Protein AF-A0A537Q7Y0-F1 (afdb_monomer)

Radius of gyration: 21.67 Å; Cα contacts (8 Å, |Δi|>4): 68; chains: 1; bounding box: 36×35×78 Å

Structure (mmCIF, N/CA/C/O backbone):
data_AF-A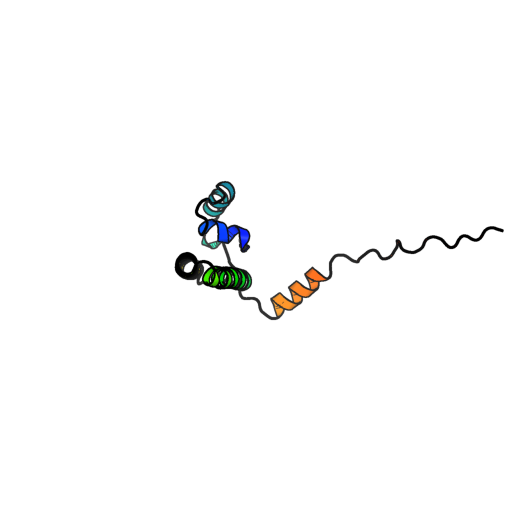0A537Q7Y0-F1
#
_entry.id   AF-A0A537Q7Y0-F1
#
loop_
_atom_site.group_PDB
_atom_site.id
_atom_site.type_symbol
_atom_site.label_atom_id
_atom_site.label_alt_id
_atom_site.label_comp_id
_atom_site.label_asym_id
_atom_site.label_entity_id
_atom_site.label_seq_id
_atom_site.pdbx_PDB_ins_code
_atom_site.Cartn_x
_atom_site.Cartn_y
_atom_site.Cartn_z
_atom_site.occupancy
_atom_site.B_iso_or_equiv
_atom_site.auth_seq_id
_atom_site.auth_comp_id
_atom_site.auth_asym_id
_atom_site.auth_atom_id
_atom_site.pdbx_PDB_model_num
ATOM 1 N N . MET A 1 1 ? -18.377 -7.018 -1.785 1.00 87.31 1 MET A N 1
ATOM 2 C CA . MET A 1 1 ? -17.577 -7.168 -3.028 1.00 87.31 1 MET A CA 1
ATOM 3 C C . MET A 1 1 ? -16.175 -6.768 -2.649 1.00 87.31 1 MET A C 1
ATOM 5 O O . MET A 1 1 ? -16.033 -5.726 -2.028 1.00 87.31 1 MET A O 1
ATOM 9 N N . SER A 1 2 ? -15.180 -7.597 -2.947 1.00 95.62 2 SER A N 1
ATOM 10 C CA . SER A 1 2 ? -13.825 -7.403 -2.425 1.00 95.62 2 SER A CA 1
ATOM 11 C C . SER A 1 2 ? -12.969 -6.524 -3.338 1.00 95.62 2 SER A C 1
ATOM 13 O O . SER A 1 2 ? -13.127 -6.551 -4.558 1.00 95.62 2 SER A O 1
ATOM 15 N N . PHE A 1 3 ? -12.044 -5.776 -2.741 1.00 97.75 3 PHE A N 1
ATOM 16 C CA . PHE A 1 3 ? -11.131 -4.868 -3.429 1.00 97.75 3 PHE A CA 1
ATOM 17 C C . PHE A 1 3 ? -9.683 -5.167 -3.045 1.00 97.75 3 PHE A C 1
ATOM 19 O O . PHE A 1 3 ? -9.360 -5.317 -1.867 1.00 97.75 3 PHE A O 1
ATOM 26 N N . LEU A 1 4 ? -8.803 -5.194 -4.045 1.00 97.50 4 LEU A N 1
ATOM 27 C CA . LEU A 1 4 ? -7.358 -5.206 -3.851 1.00 97.50 4 LEU A CA 1
ATOM 28 C C . LEU A 1 4 ? -6.848 -3.767 -3.939 1.00 97.50 4 LEU A C 1
ATOM 30 O O . LEU A 1 4 ? -7.008 -3.118 -4.973 1.00 97.50 4 LEU A O 1
ATOM 34 N N . LEU A 1 5 ? -6.279 -3.255 -2.851 1.00 97.56 5 LEU A N 1
ATOM 35 C CA . LEU A 1 5 ? -5.789 -1.884 -2.802 1.00 97.56 5 LEU A CA 1
ATOM 36 C C . LEU A 1 5 ? -4.395 -1.783 -3.422 1.00 97.56 5 LEU A C 1
ATOM 38 O O . LEU A 1 5 ? -3.477 -2.514 -3.049 1.00 97.56 5 LEU A O 1
ATOM 42 N N . ASP A 1 6 ? -4.245 -0.824 -4.328 1.00 96.75 6 ASP A N 1
ATOM 43 C CA . ASP A 1 6 ? -2.960 -0.439 -4.900 1.00 96.75 6 ASP A CA 1
ATOM 44 C C . ASP A 1 6 ? -2.177 0.488 -3.944 1.00 96.75 6 ASP A C 1
ATOM 46 O O . ASP A 1 6 ? -2.726 1.095 -3.013 1.00 96.75 6 ASP A O 1
ATOM 50 N N . THR A 1 7 ? -0.871 0.612 -4.169 1.00 95.81 7 THR A N 1
ATOM 51 C CA . THR A 1 7 ? 0.054 1.391 -3.337 1.00 95.81 7 THR A CA 1
ATOM 52 C C . THR A 1 7 ? -0.351 2.856 -3.255 1.00 95.81 7 THR A C 1
ATOM 54 O O . THR A 1 7 ? -0.236 3.465 -2.191 1.00 95.81 7 THR A O 1
ATOM 57 N N . ASN A 1 8 ? -0.871 3.434 -4.341 1.00 95.44 8 ASN A N 1
ATOM 58 C CA . ASN A 1 8 ? -1.335 4.820 -4.352 1.00 95.44 8 ASN A CA 1
ATOM 59 C C . ASN A 1 8 ? -2.450 5.071 -3.316 1.00 95.44 8 ASN A C 1
ATOM 61 O O . ASN A 1 8 ? -2.349 6.033 -2.555 1.00 95.44 8 ASN A O 1
ATOM 65 N N . VAL A 1 9 ? -3.444 4.186 -3.227 1.00 96.38 9 VAL A N 1
ATOM 66 C CA . VAL A 1 9 ? -4.588 4.278 -2.313 1.00 96.38 9 VAL A CA 1
ATOM 67 C C . VAL A 1 9 ? -4.137 4.050 -0.878 1.00 96.38 9 VAL A C 1
ATOM 69 O O . VAL A 1 9 ? -4.447 4.848 0.002 1.00 96.38 9 VAL A O 1
ATOM 72 N N . VAL A 1 10 ? -3.349 3.003 -0.631 1.00 94.88 10 VAL A N 1
ATOM 73 C CA . VAL A 1 10 ? -2.879 2.667 0.723 1.00 94.88 10 VAL A CA 1
ATOM 74 C C . VAL A 1 10 ? -1.945 3.744 1.266 1.00 94.88 10 VAL A C 1
ATOM 76 O O . VAL A 1 10 ? -1.991 4.066 2.454 1.00 94.88 10 VAL A O 1
ATOM 79 N N . SER A 1 11 ? -1.139 4.357 0.394 1.00 93.44 11 SER A N 1
ATOM 80 C CA . SER A 1 11 ? -0.250 5.454 0.778 1.00 93.44 11 SER A CA 1
ATOM 81 C C . SER A 1 11 ? -0.995 6.693 1.278 1.00 93.44 11 SER A C 1
ATOM 83 O O . SER A 1 11 ? -0.393 7.483 2.003 1.00 93.44 11 SER A O 1
ATOM 85 N N . GLU A 1 12 ? -2.285 6.873 0.956 1.00 96.00 12 GLU A N 1
ATOM 86 C CA . GLU A 1 12 ? -3.081 7.992 1.477 1.00 96.00 12 GLU A CA 1
ATOM 87 C C . GLU A 1 12 ? -3.140 7.978 3.008 1.00 96.00 12 GLU A C 1
ATOM 89 O O . GLU A 1 12 ? -3.011 9.034 3.621 1.00 96.00 12 GLU A O 1
ATOM 94 N N . PHE A 1 13 ? -3.201 6.804 3.646 1.00 92.56 13 PHE A N 1
ATOM 95 C CA . PHE A 1 13 ? -3.186 6.701 5.111 1.00 92.56 13 PHE A CA 1
ATOM 96 C C . PHE A 1 13 ? -1.892 7.220 5.758 1.00 92.56 13 PHE A C 1
ATOM 98 O O . PHE A 1 13 ? -1.894 7.564 6.937 1.00 92.56 13 PHE A O 1
ATOM 105 N N . ALA A 1 14 ? -0.785 7.273 5.013 1.00 91.31 14 ALA A N 1
ATOM 106 C CA . ALA A 1 14 ? 0.510 7.726 5.520 1.00 91.31 14 ALA A CA 1
ATOM 107 C C . ALA A 1 14 ? 0.765 9.231 5.306 1.00 91.31 14 ALA A C 1
ATOM 109 O O . ALA A 1 14 ? 1.731 9.782 5.860 1.00 91.31 14 ALA A O 1
ATOM 110 N N . LYS A 1 15 ? -0.053 9.894 4.474 1.00 92.00 15 LYS A N 1
ATOM 111 C CA . LYS A 1 15 ? 0.134 11.292 4.062 1.00 92.00 15 LYS A CA 1
ATOM 112 C C . LYS A 1 15 ? -0.374 12.257 5.129 1.00 92.00 15 LYS A C 1
ATOM 114 O O . LYS A 1 15 ? -1.446 12.084 5.689 1.00 92.00 15 LYS A O 1
ATOM 119 N N . THR A 1 16 ? 0.353 13.357 5.322 1.00 91.38 16 THR A N 1
ATOM 120 C CA . THR A 1 16 ? -0.081 14.474 6.182 1.00 91.38 16 THR A CA 1
ATOM 121 C C . THR A 1 16 ? -1.351 15.153 5.657 1.00 91.38 16 THR A C 1
ATOM 123 O O . THR A 1 16 ? -2.122 15.712 6.429 1.00 91.38 16 THR A O 1
ATOM 126 N N . ARG A 1 17 ? -1.559 15.136 4.335 1.00 95.38 17 ARG A N 1
ATOM 127 C CA . ARG A 1 17 ? -2.734 15.699 3.659 1.00 95.38 17 ARG A CA 1
ATOM 128 C C . ARG A 1 17 ? -3.297 14.658 2.685 1.00 95.38 17 ARG A C 1
ATOM 130 O O . ARG A 1 17 ? -2.905 14.674 1.518 1.00 95.38 17 ARG A O 1
ATOM 137 N N . PRO A 1 18 ? -4.130 13.720 3.164 1.00 96.50 18 PRO A N 1
ATOM 138 C CA . PRO A 1 18 ? -4.710 12.687 2.317 1.00 96.50 18 PRO A CA 1
ATOM 139 C C . PRO A 1 18 ? -5.805 13.252 1.407 1.00 96.50 18 PRO A C 1
ATOM 141 O O . PRO A 1 18 ? -6.443 14.262 1.716 1.00 96.50 18 PRO A O 1
ATOM 144 N N . ASN A 1 19 ? -6.070 12.567 0.298 1.00 97.94 19 ASN A N 1
ATOM 145 C CA . ASN A 1 19 ? -7.218 12.859 -0.550 1.00 97.94 19 ASN A CA 1
ATOM 146 C C . ASN A 1 19 ? -8.520 12.442 0.155 1.00 97.94 19 ASN A C 1
ATOM 148 O O . ASN A 1 19 ? -8.796 11.255 0.335 1.00 97.94 19 ASN A O 1
ATOM 152 N N . SER A 1 20 ? -9.358 13.420 0.506 1.00 97.12 20 SER A N 1
ATOM 153 C CA . SER A 1 20 ? -10.599 13.198 1.259 1.00 97.12 20 SER A CA 1
ATOM 154 C C . SER A 1 20 ? -11.577 12.242 0.574 1.00 97.12 20 SER A C 1
ATOM 156 O O . SER A 1 20 ? -12.262 11.488 1.260 1.00 97.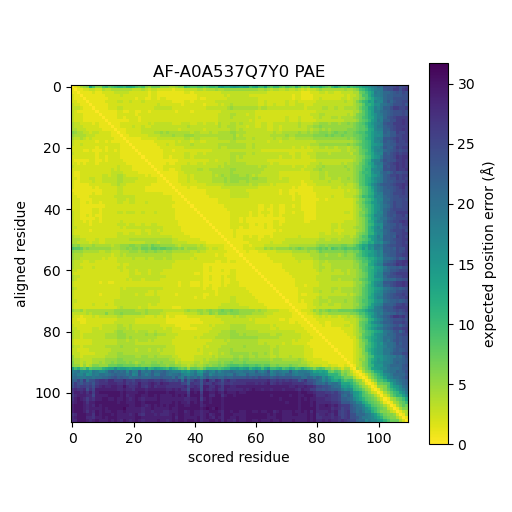12 20 SER A O 1
ATOM 158 N N . LYS A 1 21 ? -11.620 12.215 -0.765 1.00 97.94 21 LYS A N 1
ATOM 159 C CA . LYS A 1 21 ? -12.498 11.302 -1.513 1.00 97.94 21 LYS A CA 1
ATOM 160 C C . LYS A 1 21 ? -12.054 9.850 -1.370 1.00 97.94 21 LYS A C 1
ATOM 162 O O . LYS A 1 21 ? -12.896 8.970 -1.230 1.00 97.94 21 LYS A O 1
ATOM 167 N N . VAL A 1 22 ? -10.742 9.608 -1.367 1.00 97.25 22 VAL A N 1
ATOM 168 C CA . VAL A 1 22 ? -10.183 8.262 -1.179 1.00 97.25 22 VAL A CA 1
ATOM 169 C C . VAL A 1 22 ? -10.463 7.773 0.239 1.00 97.25 22 VAL A C 1
ATOM 171 O O . VAL A 1 22 ? -10.934 6.654 0.414 1.00 97.25 22 VAL A O 1
ATOM 174 N N . ILE A 1 23 ? -10.264 8.632 1.244 1.00 96.81 23 ILE A N 1
ATOM 175 C CA . ILE A 1 23 ? -10.564 8.301 2.644 1.00 96.81 23 ILE A CA 1
ATOM 176 C C . ILE A 1 23 ? -12.058 8.023 2.849 1.00 96.81 23 ILE A C 1
ATOM 178 O O . ILE A 1 23 ? -12.409 7.048 3.509 1.00 96.81 23 ILE A O 1
ATOM 182 N N . ALA A 1 24 ? -12.939 8.831 2.253 1.00 97.25 24 ALA A N 1
ATOM 183 C CA . ALA A 1 24 ? -14.381 8.612 2.331 1.00 97.25 24 ALA A CA 1
ATOM 184 C C . ALA A 1 24 ? -14.792 7.269 1.705 1.00 97.25 24 ALA A C 1
ATOM 186 O O . ALA A 1 24 ? -15.572 6.528 2.301 1.00 97.25 24 ALA A O 1
ATOM 187 N N . TRP A 1 25 ? -14.235 6.922 0.540 1.00 97.19 25 TRP A N 1
ATOM 188 C CA . TRP A 1 25 ? -14.499 5.633 -0.097 1.00 97.19 25 TRP A CA 1
ATOM 189 C C . TRP A 1 25 ? -13.980 4.460 0.747 1.00 97.19 25 TRP A C 1
ATOM 191 O O . TRP A 1 25 ? -14.733 3.519 0.989 1.00 97.19 25 TRP A O 1
ATOM 201 N N . LEU A 1 26 ? -12.758 4.549 1.284 1.00 95.50 26 LEU A N 1
ATOM 202 C CA . LEU A 1 26 ? -12.200 3.529 2.180 1.00 95.50 26 LEU A CA 1
ATOM 203 C C . LEU A 1 26 ? -13.068 3.330 3.432 1.00 95.50 26 LEU A C 1
ATOM 205 O O . LEU A 1 26 ? -13.233 2.202 3.879 1.00 95.50 26 LEU A O 1
ATOM 209 N N . GLY A 1 27 ? -13.660 4.403 3.966 1.00 95.25 27 GLY A N 1
ATOM 210 C CA . GLY A 1 27 ? -14.605 4.338 5.085 1.00 95.25 27 GLY A CA 1
ATOM 211 C C . GLY A 1 27 ? -15.989 3.778 4.730 1.00 95.25 27 GLY A C 1
ATOM 212 O O . GLY A 1 27 ? -16.704 3.329 5.621 1.00 95.25 27 GLY A O 1
ATOM 213 N N . SER A 1 28 ? -16.376 3.789 3.450 1.00 96.56 28 SER A N 1
ATOM 214 C CA . SER A 1 28 ? -17.656 3.227 2.986 1.00 96.56 28 SER A CA 1
ATOM 215 C C . SER A 1 28 ? -17.621 1.720 2.719 1.00 96.56 28 SER A C 1
ATOM 217 O O . SER A 1 28 ? -18.677 1.098 2.607 1.00 96.56 28 SER A O 1
ATOM 219 N N . VAL A 1 29 ? -16.430 1.125 2.608 1.00 97.00 29 VAL A N 1
ATOM 220 C CA . VAL A 1 29 ? -16.255 -0.304 2.321 1.00 97.00 29 VAL A CA 1
ATOM 221 C C . VAL A 1 29 ? -15.943 -1.048 3.624 1.00 97.00 29 VAL A C 1
ATOM 223 O O . VAL A 1 29 ? -15.087 -0.595 4.385 1.00 97.00 29 VAL A O 1
ATOM 226 N N . PRO A 1 30 ? -16.585 -2.200 3.906 1.00 96.25 30 PRO A N 1
ATOM 227 C CA . PRO A 1 30 ? -16.221 -3.023 5.054 1.00 96.25 30 PRO A CA 1
ATOM 228 C C . PRO A 1 30 ? -14.730 -3.375 5.031 1.00 96.25 30 PRO A C 1
ATOM 230 O O . PRO A 1 30 ? -14.206 -3.829 4.017 1.00 96.25 30 PRO A O 1
ATOM 233 N N . SER A 1 31 ? -14.035 -3.226 6.159 1.00 92.62 31 SER A N 1
ATOM 234 C CA . SER A 1 31 ? -12.589 -3.495 6.233 1.00 92.62 31 SER A CA 1
ATOM 235 C C . SER A 1 31 ? -12.220 -4.948 5.905 1.00 92.62 31 SER A C 1
ATOM 237 O O . SER A 1 31 ? -11.096 -5.215 5.480 1.00 92.62 31 SER A O 1
ATOM 239 N N . THR A 1 32 ? -13.163 -5.882 6.065 1.00 95.81 32 THR A N 1
ATOM 240 C CA . THR A 1 32 ? -13.040 -7.297 5.680 1.00 95.81 32 THR A CA 1
ATOM 241 C C . THR A 1 32 ? -12.994 -7.514 4.171 1.00 95.81 32 THR A C 1
ATOM 243 O O . THR A 1 32 ? -12.467 -8.531 3.732 1.00 95.81 32 THR A O 1
ATOM 246 N N . ASP A 1 33 ? -13.502 -6.558 3.393 1.00 97.00 33 ASP A N 1
ATOM 247 C CA . ASP A 1 33 ? -13.555 -6.607 1.931 1.00 97.00 33 ASP A CA 1
ATOM 248 C C . ASP A 1 33 ? -12.342 -5.911 1.285 1.00 97.00 33 ASP A C 1
ATOM 250 O O . ASP A 1 33 ? -12.210 -5.930 0.062 1.00 97.00 33 ASP A O 1
ATOM 254 N N . LEU A 1 34 ? -11.440 -5.324 2.080 1.00 97.50 34 LEU A N 1
ATOM 255 C CA . LEU A 1 34 ? -10.227 -4.653 1.612 1.00 97.50 34 LEU A CA 1
ATOM 256 C C . LEU A 1 34 ? -8.991 -5.541 1.810 1.00 97.50 34 LEU A C 1
ATOM 258 O O . LEU A 1 34 ? -8.696 -5.983 2.925 1.00 97.50 34 LEU A O 1
ATOM 262 N N . PHE A 1 35 ? -8.243 -5.750 0.728 1.00 98.19 35 PHE A N 1
ATOM 263 C CA . PHE A 1 35 ? -7.068 -6.619 0.660 1.00 98.19 35 PHE A CA 1
ATOM 264 C C . PHE A 1 35 ? -5.831 -5.858 0.171 1.00 98.19 35 PHE A C 1
ATOM 266 O O . PHE A 1 35 ? -5.940 -4.844 -0.517 1.00 98.19 35 PHE A O 1
ATOM 273 N N . LEU A 1 36 ? -4.647 -6.377 0.500 1.00 97.88 36 LEU A N 1
ATOM 274 C CA . LEU A 1 36 ? -3.348 -5.905 0.009 1.00 97.88 36 LEU A CA 1
ATOM 275 C C . LEU A 1 36 ? -2.632 -7.018 -0.750 1.00 97.88 36 LEU A C 1
ATOM 277 O O . LEU A 1 36 ? -2.816 -8.186 -0.433 1.00 97.88 36 LEU A O 1
ATOM 281 N N . SER A 1 37 ? -1.766 -6.667 -1.698 1.00 97.75 37 SER A N 1
ATOM 282 C CA . SER A 1 37 ? -0.814 -7.613 -2.291 1.00 97.75 37 SER A CA 1
ATOM 283 C C . SER A 1 37 ? 0.539 -7.524 -1.586 1.00 97.75 37 SER A C 1
ATOM 285 O O . SER A 1 37 ? 0.960 -6.444 -1.163 1.00 97.75 37 SER A O 1
ATOM 287 N N . VAL A 1 38 ? 1.280 -8.635 -1.524 1.00 97.38 38 VAL A N 1
ATOM 288 C CA . VAL A 1 38 ? 2.706 -8.609 -1.142 1.00 97.38 38 VAL A CA 1
ATOM 289 C C . VAL A 1 38 ? 3.542 -7.676 -2.029 1.00 97.38 38 VAL A C 1
ATOM 291 O O . VAL A 1 38 ? 4.529 -7.115 -1.555 1.00 97.38 38 VAL A O 1
ATOM 294 N N . ILE A 1 39 ? 3.127 -7.439 -3.280 1.00 97.31 39 ILE A N 1
ATOM 295 C CA . ILE A 1 39 ? 3.786 -6.492 -4.191 1.00 97.31 39 ILE A CA 1
ATOM 296 C C . ILE A 1 39 ? 3.652 -5.057 -3.668 1.00 97.31 39 ILE A C 1
ATOM 298 O O . ILE A 1 39 ? 4.658 -4.366 -3.520 1.00 97.31 39 ILE A O 1
ATOM 302 N N . THR A 1 40 ? 2.440 -4.649 -3.280 1.00 97.56 40 THR A N 1
ATOM 303 C CA . THR A 1 40 ? 2.149 -3.345 -2.657 1.00 97.56 40 THR A CA 1
ATOM 304 C C . THR A 1 40 ? 3.025 -3.109 -1.424 1.00 97.56 40 THR A C 1
ATOM 306 O O . THR A 1 40 ? 3.603 -2.037 -1.243 1.00 97.56 40 THR A O 1
ATOM 309 N N . LEU A 1 41 ? 3.197 -4.134 -0.582 1.00 96.88 41 LEU A N 1
ATOM 310 C CA . LEU A 1 41 ? 4.079 -4.055 0.587 1.00 96.88 41 LEU A CA 1
ATOM 311 C C . LEU A 1 41 ? 5.548 -3.844 0.190 1.00 96.88 41 LEU A C 1
ATOM 313 O O . LEU A 1 41 ? 6.245 -3.037 0.810 1.00 96.88 41 LEU A O 1
ATOM 317 N N . GLY A 1 42 ? 6.013 -4.538 -0.853 1.00 97.50 42 GLY A N 1
ATOM 318 C CA . GLY A 1 42 ? 7.356 -4.369 -1.405 1.00 97.50 42 GLY A CA 1
ATOM 319 C C . GLY A 1 42 ? 7.605 -2.956 -1.939 1.00 97.50 42 GLY A C 1
ATOM 320 O O . GLY A 1 42 ? 8.663 -2.372 -1.692 1.00 97.50 42 GLY A O 1
ATOM 321 N N . GLU A 1 43 ? 6.621 -2.362 -2.612 1.00 97.88 43 GLU A N 1
ATOM 322 C CA . GLU A 1 43 ? 6.699 -0.986 -3.111 1.00 97.88 43 GLU A CA 1
ATOM 323 C C . GLU A 1 43 ? 6.778 0.040 -1.978 1.00 97.88 43 GLU A C 1
ATOM 325 O O . GLU A 1 43 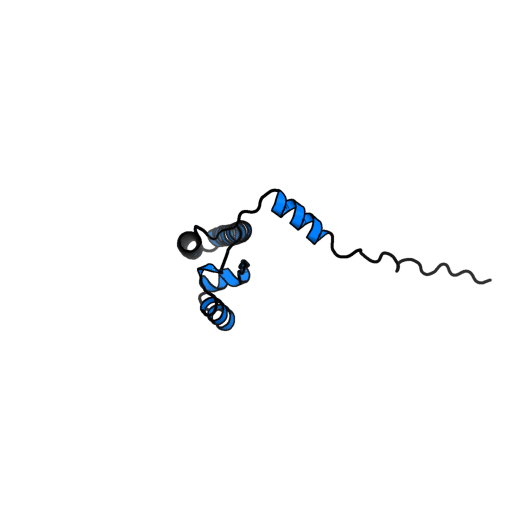? 7.630 0.936 -2.011 1.00 97.88 43 GLU A O 1
ATOM 330 N N . ILE A 1 44 ? 5.955 -0.126 -0.938 1.00 97.31 44 ILE A N 1
ATOM 331 C CA . ILE A 1 44 ? 6.003 0.711 0.265 1.00 97.31 44 ILE A CA 1
ATOM 332 C C . ILE A 1 44 ? 7.377 0.597 0.933 1.00 97.31 44 ILE A C 1
ATOM 334 O O . ILE A 1 44 ? 8.016 1.619 1.193 1.00 97.31 44 ILE A O 1
ATOM 3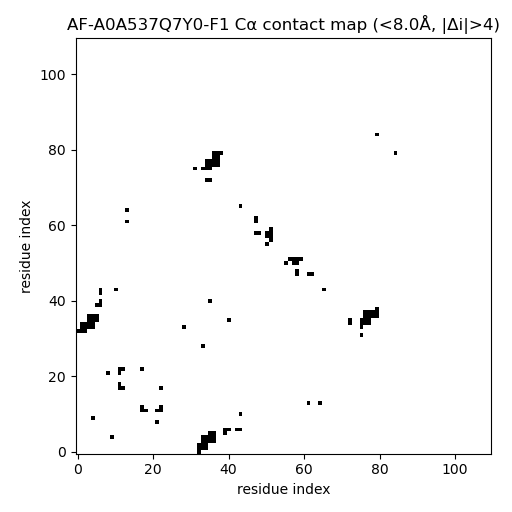38 N N . ARG A 1 45 ? 7.868 -0.630 1.162 1.00 97.62 45 ARG A N 1
ATOM 339 C CA . ARG A 1 45 ? 9.193 -0.892 1.748 1.00 97.62 45 ARG A CA 1
ATOM 340 C C . ARG A 1 45 ? 10.286 -0.181 0.958 1.00 97.62 45 ARG A C 1
ATOM 342 O O . ARG A 1 45 ? 11.064 0.574 1.532 1.00 97.62 45 ARG A O 1
ATOM 349 N N . LYS A 1 46 ? 10.304 -0.351 -0.366 1.00 97.44 46 LYS A N 1
ATOM 350 C CA . LYS A 1 46 ? 11.243 0.335 -1.266 1.00 97.44 46 LYS A CA 1
ATOM 351 C C . LYS A 1 46 ? 11.168 1.857 -1.118 1.00 97.44 46 LYS A C 1
ATOM 353 O O . LYS A 1 46 ? 12.202 2.522 -1.138 1.00 97.44 46 LYS A O 1
ATOM 358 N N . GLY A 1 47 ? 9.968 2.419 -0.971 1.00 96.06 47 GLY A N 1
ATOM 359 C CA . GLY A 1 47 ? 9.767 3.845 -0.702 1.00 96.06 47 GLY A CA 1
ATOM 360 C C . GLY A 1 47 ? 10.380 4.301 0.626 1.00 96.06 47 GLY A C 1
ATOM 361 O O . GLY A 1 47 ? 11.054 5.332 0.661 1.00 96.06 47 GLY A O 1
ATOM 362 N N . ILE A 1 48 ? 10.205 3.517 1.693 1.00 97.06 48 ILE A N 1
ATOM 363 C CA . ILE A 1 48 ? 10.793 3.777 3.017 1.00 97.06 48 ILE A CA 1
ATOM 364 C C . ILE A 1 48 ? 12.323 3.750 2.943 1.00 97.06 48 ILE A C 1
ATOM 366 O O . ILE A 1 48 ? 12.967 4.691 3.405 1.00 97.06 48 ILE A O 1
ATOM 370 N N . GLU A 1 49 ? 12.904 2.726 2.314 1.00 97.88 49 GLU A N 1
ATOM 371 C CA . GLU A 1 49 ? 14.360 2.590 2.159 1.00 97.88 49 GLU A CA 1
ATOM 372 C C . GLU A 1 49 ? 14.967 3.776 1.406 1.00 97.88 49 GLU A C 1
ATOM 374 O O . GLU A 1 49 ? 15.942 4.379 1.856 1.00 97.88 49 GLU A O 1
ATOM 379 N N . LYS A 1 50 ? 14.337 4.187 0.298 1.00 96.62 50 LYS A N 1
ATOM 380 C CA . LYS A 1 50 ? 14.746 5.391 -0.440 1.00 96.62 50 LYS A CA 1
ATOM 381 C C . LYS A 1 50 ? 14.709 6.635 0.442 1.00 96.62 50 LYS A C 1
ATOM 383 O O . LYS A 1 50 ? 15.613 7.464 0.381 1.00 96.62 50 LYS A O 1
ATOM 388 N N . LYS A 1 51 ? 13.662 6.777 1.258 1.00 96.06 51 LYS A N 1
ATOM 389 C CA . LYS A 1 51 ? 13.495 7.936 2.134 1.00 96.06 51 LYS A CA 1
ATOM 390 C C . LYS A 1 51 ? 14.492 7.939 3.285 1.00 96.06 51 LYS A C 1
ATOM 392 O O . LYS A 1 51 ? 14.926 9.015 3.675 1.00 96.06 51 LYS A O 1
ATOM 397 N N . ARG A 1 52 ? 14.911 6.771 3.775 1.00 97.56 52 ARG A N 1
ATOM 398 C CA . ARG A 1 52 ? 15.871 6.645 4.879 1.00 97.56 52 ARG A CA 1
ATOM 399 C C . ARG A 1 52 ? 17.203 7.325 4.585 1.00 97.56 52 ARG A C 1
ATOM 401 O O . ARG A 1 52 ? 17.775 7.911 5.493 1.00 97.56 52 ARG A O 1
ATOM 408 N N . VAL A 1 53 ? 17.649 7.307 3.328 1.00 95.38 53 VAL A N 1
ATOM 409 C CA . VAL A 1 53 ? 18.882 7.985 2.897 1.00 95.38 53 VAL A CA 1
ATOM 410 C C . VAL A 1 53 ? 18.783 9.506 3.063 1.00 95.38 53 VAL A C 1
ATOM 412 O O . VAL A 1 53 ? 19.738 10.138 3.497 1.00 95.38 53 VAL A O 1
ATOM 415 N N . ALA A 1 54 ? 17.631 10.097 2.736 1.00 95.56 54 ALA A N 1
ATOM 416 C CA . ALA A 1 54 ? 17.444 11.550 2.745 1.00 95.56 54 ALA A CA 1
ATOM 417 C C . ALA A 1 54 ? 16.872 12.092 4.067 1.00 95.56 54 ALA A C 1
ATOM 419 O O . ALA A 1 54 ? 17.165 13.216 4.460 1.00 95.56 54 ALA A O 1
ATOM 420 N N . ASN A 1 55 ? 16.016 11.318 4.736 1.00 97.12 55 ASN A N 1
ATOM 421 C CA . ASN A 1 55 ? 15.328 11.689 5.967 1.00 97.12 55 ASN A CA 1
ATOM 422 C C . ASN A 1 55 ? 15.055 10.436 6.830 1.00 97.12 55 ASN A C 1
ATOM 424 O O . ASN A 1 55 ? 13.977 9.832 6.737 1.00 97.12 55 ASN A O 1
ATOM 428 N N . PRO A 1 56 ? 16.016 10.040 7.687 1.00 97.31 56 PRO A N 1
ATOM 429 C CA . PRO A 1 56 ? 15.887 8.868 8.553 1.00 97.31 56 PRO A CA 1
ATOM 430 C C . PRO A 1 56 ? 14.699 8.939 9.520 1.00 97.31 56 PRO A C 1
ATOM 432 O O . PRO A 1 56 ? 14.070 7.918 9.793 1.00 97.31 56 PRO A O 1
ATOM 435 N N . GLN A 1 57 ? 14.363 10.134 10.016 1.00 97.25 57 GLN A N 1
ATOM 436 C CA . GLN A 1 57 ? 13.274 10.320 10.975 1.00 97.25 57 GLN A CA 1
ATOM 437 C C . GLN A 1 57 ? 11.911 10.023 10.341 1.00 97.25 57 GLN A C 1
ATOM 439 O O . GLN A 1 57 ? 11.103 9.289 10.911 1.00 97.25 57 GLN A O 1
ATOM 444 N N . ASP A 1 58 ? 11.654 10.546 9.140 1.00 95.31 58 ASP A N 1
ATOM 445 C CA . ASP A 1 58 ? 10.397 10.265 8.443 1.00 95.31 58 ASP A CA 1
ATOM 446 C C . ASP A 1 58 ? 10.338 8.814 7.943 1.00 95.31 58 ASP A C 1
ATOM 448 O O . ASP A 1 58 ? 9.273 8.199 7.954 1.00 95.31 58 ASP A O 1
ATOM 452 N N . ALA A 1 59 ? 11.479 8.216 7.585 1.00 97.69 59 ALA A N 1
ATOM 453 C CA . ALA A 1 59 ? 11.539 6.789 7.284 1.00 97.69 59 ALA A CA 1
ATOM 454 C C . ALA A 1 59 ? 11.168 5.924 8.501 1.00 97.69 59 ALA A C 1
ATOM 456 O O . ALA A 1 59 ? 10.395 4.983 8.351 1.00 97.69 59 ALA A O 1
ATOM 457 N N . ALA A 1 60 ? 11.643 6.264 9.704 1.00 97.69 60 ALA A N 1
ATOM 458 C CA . ALA A 1 60 ? 11.263 5.568 10.935 1.00 97.69 60 ALA A CA 1
ATOM 459 C C . ALA A 1 60 ? 9.761 5.709 11.245 1.00 97.69 60 ALA A C 1
ATOM 461 O O . ALA A 1 60 ? 9.113 4.744 11.649 1.00 97.69 60 ALA A O 1
ATOM 462 N N . ARG A 1 61 ? 9.172 6.886 10.990 1.00 96.69 61 ARG A N 1
ATOM 463 C CA . ARG A 1 61 ? 7.718 7.086 11.108 1.00 96.69 61 ARG A CA 1
ATOM 464 C C . ARG A 1 61 ? 6.941 6.188 10.140 1.00 96.69 61 ARG A C 1
ATOM 466 O O . ARG A 1 61 ? 5.952 5.574 10.536 1.00 96.69 61 ARG A O 1
ATOM 473 N N . LEU A 1 62 ? 7.378 6.106 8.882 1.00 96.94 62 LEU A N 1
ATOM 474 C CA . LEU A 1 62 ? 6.745 5.247 7.876 1.00 96.94 62 LEU A CA 1
ATOM 475 C C . LEU A 1 62 ? 6.934 3.753 8.180 1.00 96.94 62 LEU A C 1
ATOM 477 O O . LEU A 1 62 ? 6.036 2.965 7.905 1.00 96.94 62 LEU A O 1
ATOM 481 N N . GLU A 1 63 ? 8.058 3.368 8.783 1.00 97.56 63 GLU A N 1
ATOM 482 C CA . GLU A 1 63 ? 8.316 2.005 9.261 1.00 97.56 63 GLU A CA 1
ATOM 483 C C . GLU A 1 63 ? 7.312 1.586 10.346 1.00 97.56 63 GLU A C 1
ATOM 485 O O . GLU A 1 63 ? 6.691 0.522 10.265 1.00 97.56 63 GLU A O 1
ATOM 490 N N . ALA A 1 64 ? 7.094 2.458 11.336 1.00 97.38 64 ALA A N 1
ATOM 491 C CA . ALA A 1 64 ? 6.094 2.237 12.376 1.00 97.38 64 ALA A CA 1
ATOM 492 C C . ALA A 1 64 ? 4.680 2.141 11.779 1.00 97.38 64 ALA A C 1
ATOM 494 O O . ALA A 1 64 ? 3.931 1.219 12.103 1.00 97.38 64 ALA A O 1
ATOM 495 N N . TRP A 1 65 ? 4.341 3.035 10.845 1.00 97.31 65 TRP A N 1
ATOM 496 C CA . TRP A 1 65 ? 3.062 2.991 10.132 1.00 97.31 65 TRP A CA 1
ATOM 497 C C . TRP A 1 65 ? 2.865 1.682 9.352 1.00 97.31 65 TRP A C 1
ATOM 499 O O . TRP A 1 65 ? 1.802 1.069 9.455 1.00 97.31 65 TRP A O 1
ATOM 509 N N . LEU A 1 66 ? 3.880 1.211 8.619 1.00 96.88 66 LEU A N 1
ATOM 510 C CA . LEU A 1 66 ? 3.812 -0.057 7.887 1.00 96.88 66 LEU A CA 1
ATOM 511 C C . LEU A 1 66 ? 3.614 -1.243 8.841 1.00 96.88 66 LEU A C 1
ATOM 513 O O . LEU A 1 66 ? 2.849 -2.156 8.540 1.00 96.88 66 LEU A O 1
ATOM 517 N N . THR A 1 67 ? 4.243 -1.213 10.016 1.00 96.94 67 THR A N 1
ATOM 518 C CA . THR A 1 67 ? 4.035 -2.238 11.051 1.00 96.94 67 THR A CA 1
ATOM 519 C C . THR A 1 67 ? 2.572 -2.277 11.501 1.00 96.94 67 THR A C 1
ATOM 521 O O . THR A 1 67 ? 1.963 -3.346 11.534 1.00 96.94 67 THR A O 1
ATOM 524 N N . THR A 1 68 ? 1.963 -1.118 11.775 1.00 96.50 68 THR A N 1
ATOM 525 C CA . THR A 1 68 ? 0.533 -1.027 12.117 1.00 96.50 68 THR A CA 1
ATOM 526 C C . THR A 1 68 ? -0.365 -1.505 10.975 1.00 96.50 68 THR A C 1
ATOM 528 O O . THR A 1 68 ? -1.333 -2.230 11.213 1.00 96.50 68 THR A O 1
ATOM 531 N N . LEU A 1 69 ? -0.033 -1.151 9.730 1.00 95.44 69 LEU A N 1
ATOM 532 C CA . LEU A 1 69 ? -0.761 -1.599 8.544 1.00 95.44 69 LEU A CA 1
ATOM 533 C C . LEU A 1 69 ? -0.760 -3.133 8.439 1.00 95.44 69 LEU A C 1
ATOM 535 O O . LEU A 1 69 ? -1.815 -3.739 8.258 1.00 95.44 69 LEU A O 1
ATOM 539 N N . LEU A 1 70 ? 0.398 -3.774 8.613 1.00 95.38 70 LEU A N 1
ATOM 540 C CA . LEU A 1 70 ? 0.527 -5.233 8.551 1.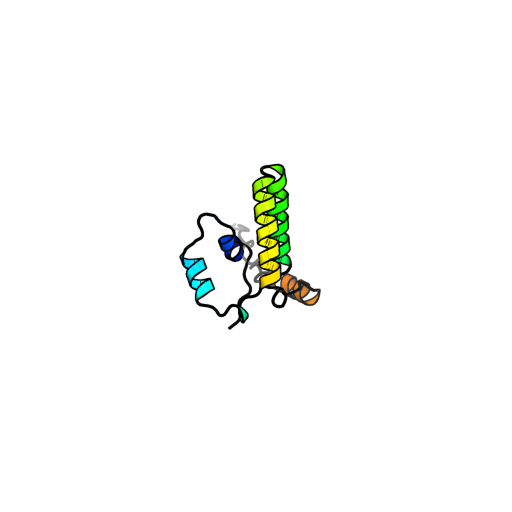00 95.38 70 LEU A CA 1
ATOM 541 C C . LEU A 1 70 ? -0.265 -5.943 9.650 1.00 95.38 70 LEU A C 1
ATOM 543 O O . LEU A 1 70 ? -0.851 -6.995 9.397 1.00 95.38 70 LEU A O 1
ATOM 547 N N . LEU A 1 71 ? -0.338 -5.362 10.850 1.00 95.75 71 LEU A N 1
ATOM 548 C CA . LEU A 1 71 ? -1.188 -5.890 11.919 1.00 95.75 71 LEU A CA 1
ATOM 549 C C . LEU A 1 71 ? -2.673 -5.828 11.536 1.00 95.75 71 LEU A C 1
ATOM 551 O O . LEU A 1 71 ? -3.399 -6.798 11.745 1.00 95.75 71 LEU A O 1
ATOM 555 N N . HIS A 1 72 ? -3.117 -4.728 10.922 1.00 94.56 72 HIS A N 1
ATOM 556 C CA . HIS A 1 72 ? -4.513 -4.550 10.513 1.00 94.56 72 HIS A CA 1
ATOM 557 C C . HIS A 1 72 ? -4.931 -5.475 9.353 1.00 94.56 72 HIS A C 1
ATOM 559 O O . HIS A 1 72 ? -6.076 -5.935 9.304 1.00 94.56 72 HIS A O 1
ATOM 565 N N . TYR A 1 73 ? -4.006 -5.767 8.434 1.00 96.06 73 TYR A N 1
ATOM 566 C CA . TYR A 1 73 ? -4.246 -6.574 7.230 1.00 96.06 73 TYR A CA 1
ATOM 567 C C . TYR A 1 73 ? -3.726 -8.015 7.326 1.00 96.06 73 TYR A C 1
ATOM 569 O O . TYR A 1 73 ? -3.727 -8.712 6.319 1.00 96.06 73 TYR A O 1
ATOM 577 N N . ARG A 1 74 ? -3.314 -8.507 8.503 1.00 90.38 74 ARG A N 1
ATOM 578 C CA . ARG A 1 74 ? -2.593 -9.789 8.668 1.00 90.38 74 ARG A CA 1
ATOM 579 C C . ARG A 1 74 ? -3.202 -10.994 7.930 1.00 90.38 74 ARG A C 1
ATOM 581 O O . ARG A 1 74 ? -2.456 -11.820 7.422 1.00 90.38 74 ARG A O 1
ATOM 588 N N . SER A 1 75 ? -4.529 -11.103 7.870 1.00 94.38 75 SER A N 1
ATOM 589 C CA . SER A 1 75 ? -5.252 -12.188 7.180 1.00 94.38 75 SER A CA 1
ATOM 590 C C . SER A 1 75 ? -5.754 -11.827 5.774 1.00 94.38 75 SER A C 1
ATOM 592 O O . SER A 1 75 ? -6.484 -12.600 5.163 1.00 94.38 75 SER A O 1
ATOM 594 N N . ARG A 1 76 ? -5.402 -10.640 5.272 1.00 97.00 76 ARG A N 1
ATOM 595 C CA . ARG A 1 76 ? -5.882 -10.047 4.012 1.00 97.00 76 ARG A CA 1
ATOM 596 C C . ARG A 1 76 ? -4.738 -9.526 3.136 1.00 97.00 76 ARG A C 1
ATOM 598 O O . ARG A 1 76 ? -4.946 -8.660 2.289 1.00 97.00 76 ARG A O 1
ATOM 605 N N . VAL A 1 77 ? -3.531 -10.053 3.342 1.00 97.44 77 VAL A N 1
ATOM 606 C CA . VAL A 1 77 ? -2.407 -9.888 2.415 1.00 97.44 77 VAL A CA 1
ATOM 607 C C . VAL A 1 77 ? -2.379 -11.097 1.486 1.00 97.44 77 VAL A C 1
ATOM 609 O O . VAL A 1 77 ? -2.171 -12.221 1.935 1.00 97.44 77 VAL A O 1
ATOM 612 N N . LEU A 1 78 ? -2.597 -10.859 0.199 1.00 97.56 78 LEU A N 1
ATOM 613 C CA . LEU A 1 78 ? -2.580 -11.877 -0.839 1.00 97.56 78 LEU A CA 1
ATOM 614 C C . LEU A 1 78 ? -1.143 -12.111 -1.332 1.00 97.56 78 LEU A C 1
ATOM 616 O O . LEU A 1 78 ? -0.431 -11.135 -1.612 1.00 97.56 78 LEU A O 1
ATOM 620 N N . PRO A 1 79 ? -0.705 -13.379 -1.440 1.00 97.06 79 PRO A N 1
ATOM 621 C CA . PRO A 1 79 ? 0.593 -13.712 -2.007 1.00 97.06 79 PRO A CA 1
ATOM 622 C C . PRO A 1 79 ? 0.624 -13.423 -3.512 1.00 97.06 79 PRO A C 1
ATOM 624 O O . PRO A 1 79 ? -0.409 -13.270 -4.160 1.00 97.06 79 PRO A O 1
ATOM 627 N N . PHE A 1 80 ? 1.833 -13.365 -4.060 1.00 96.88 80 PHE A N 1
ATOM 628 C CA . PHE A 1 80 ? 2.067 -13.389 -5.498 1.00 96.88 80 PHE A CA 1
ATOM 629 C C . PHE A 1 80 ? 2.877 -14.647 -5.803 1.00 96.88 80 PHE A C 1
ATOM 631 O O . PHE A 1 80 ? 4.083 -14.691 -5.561 1.00 96.88 80 PHE A O 1
ATOM 638 N N . ASP A 1 81 ? 2.178 -15.692 -6.224 1.00 97.19 81 ASP A N 1
ATOM 639 C CA . ASP A 1 81 ? 2.710 -17.031 -6.467 1.00 97.19 81 ASP A CA 1
ATOM 640 C C . ASP A 1 81 ? 2.891 -17.316 -7.968 1.00 97.19 81 ASP A C 1
ATOM 642 O O . ASP A 1 81 ? 2.757 -16.431 -8.816 1.00 97.19 81 ASP A O 1
ATOM 646 N N . GLN A 1 82 ? 3.244 -18.560 -8.302 1.00 98.06 82 GLN A N 1
ATOM 647 C CA . GLN A 1 82 ? 3.489 -18.980 -9.681 1.00 98.06 82 GLN A CA 1
ATOM 648 C C . GLN A 1 82 ? 2.253 -18.797 -10.575 1.00 98.06 82 GLN A C 1
ATOM 650 O O . GLN A 1 82 ? 2.391 -18.329 -11.705 1.00 98.06 82 GLN A O 1
ATOM 655 N N . ASP A 1 83 ? 1.059 -19.112 -10.070 1.00 97.38 83 ASP A N 1
ATOM 656 C CA . ASP A 1 83 ? -0.189 -18.963 -10.825 1.00 97.38 83 ASP A CA 1
ATOM 657 C C . ASP A 1 83 ? -0.499 -17.483 -11.072 1.00 97.38 83 ASP A C 1
ATOM 659 O O . ASP A 1 83 ? -0.838 -17.086 -12.190 1.00 97.38 83 ASP A O 1
ATOM 663 N N . SER A 1 84 ? -0.299 -16.641 -10.053 1.00 96.62 84 SER A N 1
ATOM 664 C CA . SER A 1 84 ? -0.410 -15.185 -10.178 1.00 96.62 84 SER A CA 1
ATOM 665 C C . SER A 1 84 ? 0.556 -14.633 -11.231 1.00 96.62 84 SER A C 1
ATOM 667 O O . SER A 1 84 ? 0.175 -13.783 -12.040 1.00 96.62 84 SER A O 1
ATOM 669 N N . ALA A 1 85 ? 1.795 -15.134 -11.259 1.00 96.81 85 ALA A N 1
ATOM 670 C CA . ALA A 1 85 ? 2.814 -14.736 -12.226 1.00 96.81 85 ALA A CA 1
ATOM 671 C C . ALA A 1 85 ? 2.471 -15.162 -13.665 1.00 96.81 85 ALA A C 1
ATOM 673 O O . ALA A 1 85 ? 2.639 -14.364 -14.590 1.00 96.81 85 ALA A O 1
ATOM 674 N N . ASP A 1 86 ? 1.951 -16.377 -13.862 1.00 96.69 86 ASP A N 1
ATOM 675 C CA . ASP A 1 86 ? 1.502 -16.857 -15.174 1.00 96.69 86 ASP A CA 1
ATOM 676 C C . ASP A 1 86 ? 0.340 -16.010 -15.714 1.00 96.69 86 ASP A C 1
ATOM 678 O O . ASP A 1 86 ? 0.388 -15.520 -16.847 1.00 96.69 86 ASP A O 1
ATOM 682 N N . GLN A 1 87 ? -0.676 -15.748 -14.882 1.00 95.19 87 GLN A N 1
ATOM 683 C CA . GLN A 1 87 ? -1.800 -14.891 -15.271 1.00 95.19 87 GLN A CA 1
ATOM 684 C C . GLN A 1 87 ? -1.348 -13.468 -15.586 1.00 95.19 87 GLN A C 1
ATOM 686 O O . GLN A 1 87 ? -1.768 -12.890 -16.592 1.00 95.19 87 GLN A O 1
ATOM 691 N N . TRP A 1 88 ? -0.449 -12.914 -14.773 1.00 94.81 88 TRP A N 1
ATOM 692 C CA . TRP A 1 88 ? 0.133 -11.604 -15.030 1.00 94.81 88 TRP A CA 1
ATOM 693 C C . TRP A 1 88 ? 0.821 -11.543 -16.402 1.00 94.81 88 TRP A C 1
ATOM 695 O O . TRP A 1 88 ? 0.569 -10.611 -17.169 1.00 94.81 88 TRP A O 1
ATOM 705 N N . GLY A 1 89 ? 1.602 -12.564 -16.768 1.00 94.88 89 GLY A N 1
ATOM 706 C CA . GLY A 1 89 ? 2.228 -12.662 -18.090 1.00 94.88 89 GLY A CA 1
ATOM 707 C C . GLY A 1 89 ? 1.215 -12.660 -19.242 1.00 94.88 89 GLY A C 1
ATOM 708 O O . GLY A 1 89 ? 1.403 -11.958 -20.239 1.00 94.88 89 GLY A O 1
ATOM 709 N N . ARG A 1 90 ? 0.095 -13.379 -19.092 1.00 93.56 90 ARG A N 1
ATOM 710 C CA . ARG A 1 90 ? -0.986 -13.411 -20.096 1.00 93.56 90 ARG A CA 1
ATOM 711 C C . ARG A 1 90 ? -1.661 -12.052 -20.268 1.00 93.56 90 ARG A C 1
ATOM 713 O O . ARG A 1 90 ? -1.944 -11.661 -21.401 1.00 93.56 90 ARG A O 1
ATOM 720 N N . VAL A 1 91 ? -1.885 -11.326 -19.170 1.00 92.69 91 VAL A N 1
ATOM 721 C CA . VAL A 1 91 ? -2.446 -9.962 -19.189 1.00 92.69 91 VAL A CA 1
ATOM 722 C C . VAL A 1 91 ? -1.491 -8.988 -19.887 1.00 92.69 91 VAL A C 1
ATOM 724 O O . VAL A 1 91 ? -1.928 -8.157 -20.682 1.00 92.69 91 VAL A O 1
ATOM 727 N N . MET A 1 92 ? -0.183 -9.121 -19.651 1.00 91.00 92 MET A N 1
ATOM 728 C CA . MET A 1 92 ? 0.839 -8.218 -20.196 1.00 91.00 92 MET A CA 1
ATOM 729 C C . MET A 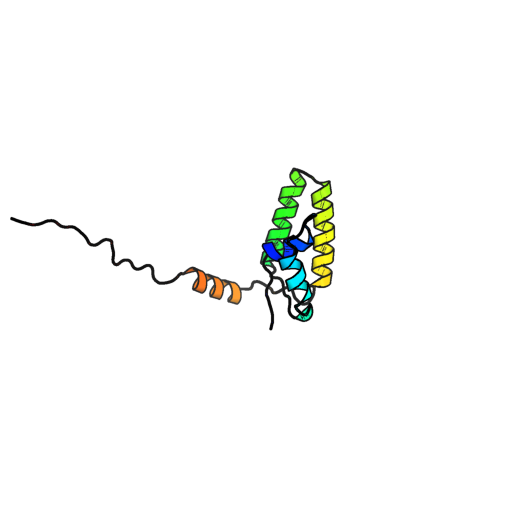1 92 ? 1.099 -8.372 -21.697 1.00 91.00 92 MET A C 1
ATOM 731 O O . MET A 1 92 ? 1.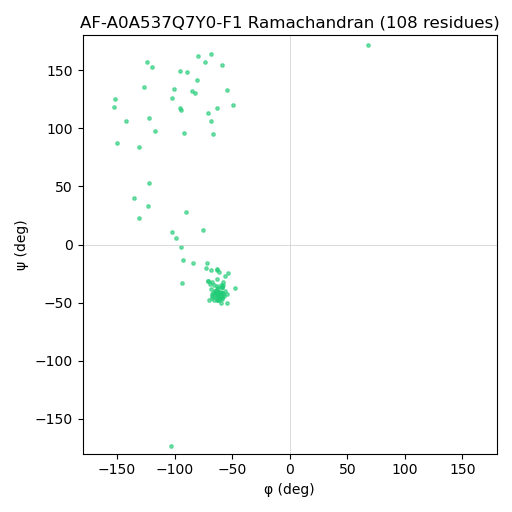654 -7.457 -22.302 1.00 91.00 92 MET A O 1
ATOM 735 N N . ARG A 1 93 ? 0.658 -9.469 -22.332 1.00 85.81 93 ARG A N 1
ATOM 736 C CA . ARG A 1 93 ? 0.727 -9.640 -23.797 1.00 85.81 93 ARG A CA 1
ATOM 737 C C . ARG A 1 93 ? 0.082 -8.468 -24.556 1.00 85.81 93 ARG A C 1
ATOM 739 O O . ARG A 1 93 ? 0.442 -8.220 -25.704 1.00 85.81 93 ARG A O 1
ATOM 746 N N . GLY A 1 94 ? -0.852 -7.758 -23.918 1.00 67.81 94 GLY A N 1
ATOM 747 C CA . GLY A 1 94 ? -1.659 -6.726 -24.555 1.00 67.81 94 GLY A CA 1
ATOM 748 C C . GLY A 1 94 ? -2.629 -7.318 -25.589 1.00 67.81 94 GLY A C 1
ATOM 749 O O . GLY A 1 94 ? -2.585 -8.519 -25.892 1.00 67.81 94 GLY A O 1
ATOM 750 N N . PRO A 1 95 ? -3.553 -6.508 -26.132 1.00 68.12 95 PRO A N 1
ATOM 751 C CA . PRO A 1 95 ? -4.289 -6.899 -27.328 1.00 68.12 95 PRO A CA 1
ATOM 752 C C . PRO A 1 95 ? -3.299 -7.162 -28.479 1.00 68.12 95 PRO A C 1
ATOM 754 O O . PRO A 1 95 ? -2.199 -6.603 -28.462 1.00 68.12 95 PRO A O 1
ATOM 757 N N . PRO A 1 96 ? -3.651 -7.996 -29.478 1.00 62.34 96 PRO A N 1
ATOM 758 C CA . PRO A 1 96 ? -2.820 -8.169 -30.664 1.00 62.34 96 PRO A CA 1
ATOM 759 C C . PRO A 1 96 ? -2.459 -6.791 -31.220 1.00 62.34 96 PRO A C 1
ATOM 761 O O . PRO A 1 96 ? -3.353 -6.004 -31.532 1.00 62.34 96 PRO A O 1
ATOM 764 N N . SER A 1 97 ? -1.167 -6.472 -31.297 1.00 63.72 97 SER A N 1
ATOM 765 C CA . SER A 1 97 ? -0.735 -5.280 -32.012 1.00 63.72 97 SER A CA 1
ATOM 766 C C . SER A 1 97 ? -1.116 -5.481 -33.473 1.00 63.72 97 SER A C 1
ATOM 768 O O . SER A 1 97 ? -0.680 -6.442 -34.109 1.00 63.72 97 SER A O 1
ATOM 770 N N . ASP A 1 98 ? -1.989 -4.620 -33.992 1.00 55.47 98 ASP A N 1
ATOM 771 C CA . ASP A 1 98 ? -2.364 -4.665 -35.396 1.00 55.47 98 ASP A CA 1
ATOM 772 C C . ASP A 1 98 ? -1.135 -4.283 -36.232 1.00 55.47 98 ASP A C 1
ATOM 774 O O . ASP A 1 98 ? -0.799 -3.115 -36.410 1.00 55.47 98 ASP A O 1
ATOM 778 N N . GLN A 1 99 ? -0.390 -5.287 -36.695 1.00 53.84 99 GLN A N 1
ATOM 779 C CA . GLN A 1 99 ? 0.760 -5.100 -37.581 1.00 53.84 99 GLN A CA 1
ATOM 780 C C . GLN A 1 99 ? 0.338 -4.776 -39.029 1.00 53.84 99 GLN A C 1
ATOM 782 O O . GLN A 1 99 ? 1.176 -4.801 -39.930 1.00 53.84 99 GLN A O 1
ATOM 787 N N . ARG A 1 100 ? -0.936 -4.445 -39.291 1.00 51.94 100 ARG A N 1
ATOM 788 C CA . ARG A 1 100 ? -1.459 -4.162 -40.637 1.00 51.94 100 ARG A CA 1
ATOM 789 C C . ARG A 1 100 ? -1.387 -2.695 -41.075 1.00 51.94 100 ARG A C 1
ATOM 791 O O . ARG A 1 100 ? -2.152 -2.307 -41.941 1.00 51.94 100 ARG A O 1
ATOM 798 N N . GLU A 1 101 ? -0.444 -1.888 -40.592 1.00 49.78 101 GLU A N 1
ATOM 799 C CA . GLU A 1 101 ? -0.218 -0.536 -41.154 1.00 49.78 101 GLU A CA 1
ATOM 800 C C . GLU A 1 101 ? 1.265 -0.182 -41.371 1.00 49.78 101 GLU A C 1
ATOM 802 O O . GLU A 1 101 ? 1.708 0.943 -41.159 1.00 49.78 101 GLU A O 1
ATOM 807 N N . ARG A 1 102 ? 2.075 -1.137 -41.848 1.00 49.19 102 ARG A N 1
ATOM 808 C CA . ARG A 1 102 ? 3.400 -0.834 -42.441 1.00 49.19 102 ARG A CA 1
ATOM 809 C C . ARG A 1 102 ? 3.549 -1.350 -43.876 1.00 49.19 102 ARG A C 1
ATOM 811 O O . ARG A 1 102 ? 4.632 -1.744 -44.294 1.00 49.19 102 ARG A O 1
ATOM 818 N N . GLY A 1 103 ? 2.448 -1.348 -44.627 1.00 48.34 103 GLY A N 1
ATOM 819 C CA . GLY A 1 103 ? 2.373 -1.799 -46.019 1.00 48.34 103 GLY A CA 1
ATOM 820 C C . GLY A 1 103 ? 1.875 -0.725 -46.990 1.00 48.34 103 GLY A C 1
ATOM 821 O O . GLY A 1 103 ? 0.933 -0.970 -47.730 1.00 48.34 103 GLY A O 1
ATOM 822 N N . GLY A 1 104 ? 2.481 0.461 -46.999 1.00 48.28 104 GLY A N 1
ATOM 823 C CA . GLY A 1 104 ? 2.333 1.454 -48.072 1.00 48.28 104 GLY A CA 1
ATOM 824 C C . GLY A 1 104 ? 3.615 2.283 -48.106 1.00 48.28 104 GLY A C 1
ATOM 825 O O . GLY A 1 104 ? 4.044 2.757 -47.066 1.00 48.28 104 GLY A O 1
ATOM 826 N N . VAL A 1 105 ? 4.353 2.445 -49.202 1.00 49.22 105 VAL A N 1
ATOM 827 C CA . VAL A 1 105 ? 3.947 2.627 -50.596 1.00 49.22 105 VAL A CA 1
ATOM 828 C C . VAL A 1 105 ? 5.076 2.090 -51.495 1.00 49.22 105 VAL A C 1
ATOM 830 O O . VAL A 1 105 ? 6.180 2.626 -51.468 1.00 49.22 105 VAL A O 1
ATOM 833 N N . ILE A 1 106 ? 4.820 1.070 -52.324 1.00 49.09 106 ILE A N 1
ATOM 834 C CA . ILE A 1 106 ? 5.637 0.836 -53.529 1.00 49.09 106 ILE A CA 1
ATOM 835 C C . ILE A 1 106 ? 4.942 1.588 -54.660 1.00 49.09 106 ILE A C 1
ATOM 837 O O . ILE A 1 106 ? 3.988 1.099 -55.263 1.00 49.09 106 ILE A O 1
ATOM 841 N N . GLY A 1 107 ? 5.406 2.808 -54.919 1.00 44.34 107 GLY A N 1
ATOM 842 C CA . GLY A 1 107 ? 5.029 3.556 -56.108 1.00 44.34 107 GLY A CA 1
ATOM 843 C C . GLY A 1 107 ? 5.627 2.885 -57.343 1.00 44.34 107 GLY A C 1
ATOM 844 O O . GLY A 1 107 ? 6.827 2.975 -57.578 1.00 44.34 107 GLY A O 1
ATOM 845 N N . ARG A 1 108 ? 4.789 2.216 -58.137 1.00 47.22 108 ARG A N 1
ATOM 846 C CA . ARG A 1 108 ? 5.049 1.943 -59.555 1.00 47.22 108 ARG A CA 1
ATOM 847 C C . ARG A 1 108 ? 3.917 2.539 -60.387 1.00 47.22 108 ARG A C 1
ATOM 849 O O . ARG A 1 108 ? 2.809 2.011 -60.382 1.00 47.22 108 ARG A O 1
ATOM 856 N N . ARG A 1 109 ? 4.222 3.612 -61.111 1.00 44.25 109 ARG A N 1
ATOM 857 C CA . ARG A 1 109 ? 3.625 4.008 -62.399 1.00 44.25 109 ARG A CA 1
ATOM 858 C C . ARG A 1 109 ? 4.799 4.586 -63.201 1.00 44.25 109 ARG A C 1
ATOM 860 O O . ARG A 1 109 ? 5.512 5.418 -62.653 1.00 44.25 109 ARG A O 1
ATOM 867 N N . ALA A 1 110 ? 5.262 3.826 -64.192 1.00 50.56 110 ALA A N 1
ATOM 868 C CA . ALA A 1 110 ? 4.911 3.943 -65.614 1.00 50.56 110 AL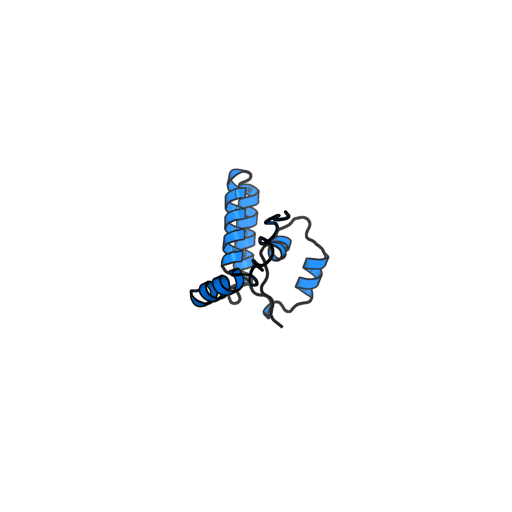A A CA 1
ATOM 869 C C . ALA A 1 110 ? 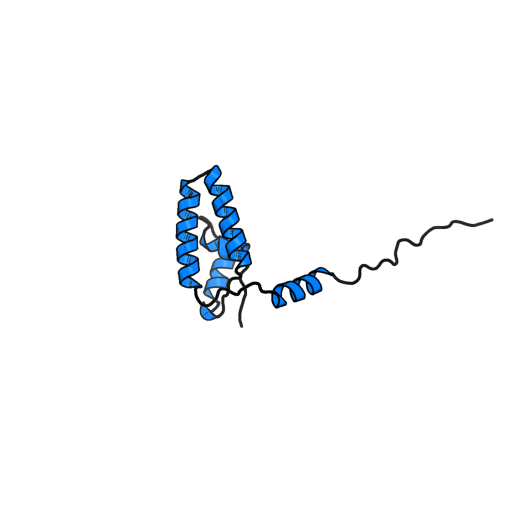5.725 5.065 -66.262 1.00 50.56 110 ALA A C 1
ATOM 871 O O . ALA A 1 110 ? 5.532 6.224 -65.845 1.00 50.56 110 ALA A O 1
#

Mean predicted aligned error: 7.87 Å

Nearest PDB structures (foldseek):
  2h1c-assembly1_A  TM=9.045E-01  e=1.189E-05  Neisseria gonorrhoeae
  2h1o-assembly1_A  TM=7.545E-01  e=2.352E-05  Neisseria gonorrhoeae
  6sd6-assembly1_C  TM=7.969E-01  e=8.442E-02  Shigella sonnei
  6rdh-assembly1_H  TM=5.145E-01  e=8.306E+00  Polytomella sp. Pringsheim 198.80

Foldseek 3Di:
DADEDALVLVCLVLDPDHDPVSVVVCVVDPLVRYAYEPVSLVVLLVVLVVVCVVPVVSSVVSVVVSVVVCVSRVVRYDYCDPVNVVVVVVVVVPDPDPPPPPDDDDDDDD

Sequence (110 aa):
MSFLLDTNVVSEFAKTRPNSKVIAWLGSVPSTDLFLSVITLGEIRKGIEKKRVANPQDAARLEAWLTTLLLHYRSRVLPFDQDSADQWGRVMRGPPSDQRERGGVIGRRA

Solvent-accessible surface area (backbone atoms only — not comparable to full-atom values): 6773 Å² total; per-residue (Å²): 129,74,44,78,52,51,52,76,65,60,47,34,81,76,43,97,78,51,60,64,69,60,54,51,51,60,71,73,46,62,73,89,36,52,30,36,41,53,64,37,52,50,53,52,50,53,52,35,59,61,35,34,78,81,39,50,70,62,21,51,53,51,50,54,49,50,53,54,48,48,67,75,37,66,92,32,59,42,82,80,49,72,67,54,51,53,53,49,54,64,63,68,66,57,74,83,77,79,78,84,79,82,84,80,82,87,88,82,80,133

Secondary structure (DSSP, 8-state):
--EEEPHHHHHGGG-SS--HHHHHHHHHS-GGGEEEEHHHHHHHHHHHHHHHHH-HHHHHHHHHHHHHHHHHTTT-EE---HHHHHHHHHHHT-SPP--TTS--------

pLDDT: mean 89.38, std 15.9, range [44.25, 98.19]